Protein AF-A0A8C3SC02-F1 (afdb_monomer)

Nearest PDB structures (foldseek):
  8ugl-assembly1_4N  TM=9.338E-01  e=2.453E-09  Sus scrofa
  8ugn-assembly1_8N  TM=9.266E-01  e=7.425E-09  Sus scrofa
  8ugj-assembly1_8N  TM=9.264E-01  e=1.848E-08  Sus scrofa
  8ugn-assembly1_4N  TM=9.287E-01  e=2.398E-08  Sus scrofa

Mean predicted aligned error: 14.41 Å

Structure (mmCIF, N/CA/C/O backbone):
data_AF-A0A8C3SC02-F1
#
_entry.id   AF-A0A8C3SC02-F1
#
loop_
_atom_site.group_PDB
_atom_site.id
_atom_site.type_symbol
_atom_site.label_atom_id
_atom_site.label_alt_id
_atom_site.label_comp_id
_atom_site.label_asym_id
_atom_site.label_entity_id
_atom_site.label_seq_id
_atom_site.pdbx_PDB_ins_code
_atom_site.Cartn_x
_atom_site.Cartn_y
_atom_site.Cartn_z
_atom_site.occupancy
_atom_site.B_iso_or_equiv
_atom_site.auth_seq_id
_atom_site.auth_comp_id
_atom_site.auth_asym_id
_atom_site.auth_atom_id
_atom_site.pdbx_PDB_model_num
ATOM 1 N N . MET A 1 1 ? 3.272 67.624 43.717 1.00 41.53 1 MET A N 1
ATOM 2 C CA . MET A 1 1 ? 3.805 66.325 43.245 1.00 41.53 1 MET A CA 1
ATOM 3 C C . MET A 1 1 ? 3.550 65.350 44.377 1.00 41.53 1 MET A C 1
ATOM 5 O O . MET A 1 1 ? 4.089 65.586 45.439 1.00 41.53 1 MET A O 1
ATOM 9 N N . THR A 1 2 ? 2.586 64.436 44.319 1.00 47.12 2 THR A N 1
ATOM 10 C CA . THR A 1 2 ? 2.769 63.099 43.735 1.00 47.12 2 THR A CA 1
ATOM 11 C C . THR A 1 2 ? 1.425 62.356 43.729 1.00 47.12 2 THR A C 1
ATOM 13 O O . THR A 1 2 ? 0.940 61.996 44.789 1.00 47.12 2 THR A O 1
ATOM 16 N N . LEU A 1 3 ? 0.826 62.065 42.573 1.00 46.38 3 LEU A N 1
ATOM 17 C CA . LEU A 1 3 ? -0.193 61.009 42.461 1.00 46.38 3 LEU A CA 1
ATOM 18 C C . LEU A 1 3 ? -0.201 60.490 41.022 1.00 46.38 3 LEU A C 1
ATOM 20 O O . LEU A 1 3 ? -0.636 61.183 40.109 1.00 46.38 3 LEU A O 1
ATOM 24 N N . GLY A 1 4 ? 0.294 59.273 40.815 1.00 50.88 4 GLY A N 1
ATOM 25 C CA . GLY A 1 4 ? 0.255 58.629 39.506 1.00 50.88 4 GLY A CA 1
ATOM 26 C C . GLY A 1 4 ? 0.935 57.273 39.516 1.00 50.88 4 GLY A C 1
ATOM 27 O O . GLY A 1 4 ? 1.984 57.144 38.910 1.00 50.88 4 GLY A O 1
ATOM 28 N N . LEU A 1 5 ? 0.386 56.286 40.237 1.00 54.84 5 LEU A N 1
ATOM 29 C CA . LEU A 1 5 ? 0.910 54.908 40.249 1.00 54.84 5 LEU A CA 1
ATOM 30 C C . LEU A 1 5 ? -0.124 53.892 40.794 1.00 54.84 5 LEU A C 1
ATOM 32 O O . LEU A 1 5 ? 0.157 53.180 41.748 1.00 54.84 5 LEU A O 1
ATOM 36 N N . THR A 1 6 ? -1.345 53.799 40.245 1.00 53.38 6 THR A N 1
ATOM 37 C CA . THR A 1 6 ? -2.284 52.716 40.659 1.00 53.38 6 THR A CA 1
ATOM 38 C C . THR A 1 6 ? -3.184 52.122 39.565 1.00 53.38 6 THR A C 1
ATOM 40 O O . THR A 1 6 ? -3.912 51.171 39.847 1.00 53.38 6 THR A O 1
ATOM 43 N N . ALA A 1 7 ? -3.125 52.583 38.311 1.00 55.16 7 ALA A N 1
ATOM 44 C CA . ALA A 1 7 ? -4.042 52.101 37.265 1.00 55.16 7 ALA A CA 1
ATOM 45 C C . ALA A 1 7 ? -3.537 50.887 36.447 1.00 55.16 7 ALA A C 1
ATOM 47 O O . ALA A 1 7 ? -4.335 50.247 35.774 1.00 55.16 7 ALA A O 1
ATOM 48 N N . GLY A 1 8 ? -2.244 50.536 36.511 1.00 56.56 8 GLY A N 1
ATOM 49 C CA . GLY A 1 8 ? -1.636 49.536 35.608 1.00 56.56 8 GLY A CA 1
ATOM 50 C C . GLY A 1 8 ? -1.527 48.091 36.125 1.00 56.56 8 GLY A C 1
ATOM 51 O O . GLY A 1 8 ? -1.331 47.180 35.333 1.00 56.56 8 GLY A O 1
ATOM 52 N N . TYR A 1 9 ? -1.663 47.841 37.432 1.00 52.75 9 TYR A N 1
ATOM 53 C CA . TYR A 1 9 ? -1.353 46.521 38.024 1.00 52.75 9 TYR A CA 1
ATOM 54 C C . TYR A 1 9 ? -2.537 45.537 38.078 1.00 52.75 9 TYR A C 1
ATOM 56 O O . TYR A 1 9 ? -2.354 44.331 38.261 1.00 52.75 9 TYR A O 1
ATOM 64 N N . ARG A 1 10 ? -3.773 46.037 37.955 1.00 57.81 10 ARG A N 1
ATOM 65 C CA . ARG A 1 10 ? -4.986 45.221 38.140 1.00 57.81 10 ARG A CA 1
ATOM 66 C C . ARG A 1 10 ? -5.355 44.400 36.898 1.00 57.81 10 ARG A C 1
ATOM 68 O O . ARG A 1 10 ? -5.973 43.352 37.038 1.00 57.81 10 ARG A O 1
ATOM 75 N N . ASP A 1 11 ? -4.943 44.839 35.711 1.00 62.50 11 ASP A N 1
ATOM 76 C CA . ASP A 1 11 ? -5.281 44.170 34.448 1.00 62.50 11 ASP A CA 1
ATOM 77 C C . ASP A 1 11 ? -4.322 43.006 34.135 1.00 62.50 11 ASP A C 1
ATOM 79 O O . ASP A 1 11 ? -4.746 41.918 33.757 1.00 62.50 11 ASP A O 1
ATOM 83 N N . GLU A 1 12 ? -3.024 43.144 34.423 1.00 64.56 12 GLU A N 1
ATOM 84 C CA . GLU A 1 12 ? -2.048 42.081 34.137 1.00 64.56 12 GLU A CA 1
ATOM 85 C C . GLU A 1 12 ? -2.304 40.787 34.917 1.00 64.56 12 GLU A C 1
ATOM 87 O O . GLU A 1 12 ? -2.098 39.691 34.395 1.00 64.56 12 GLU A O 1
ATOM 92 N N . THR A 1 13 ? -2.776 40.880 36.161 1.00 70.56 13 THR A N 1
ATOM 93 C CA . THR A 1 13 ? -3.111 39.697 36.972 1.00 70.56 13 THR A CA 1
ATOM 94 C C . THR A 1 13 ? -4.362 38.987 36.454 1.00 70.56 13 THR A C 1
ATOM 96 O O . THR A 1 13 ? -4.405 37.754 36.433 1.00 70.56 13 THR A O 1
ATOM 99 N N . PHE A 1 14 ? -5.341 39.744 35.955 1.00 75.88 14 PHE A N 1
ATOM 100 C CA . PHE A 1 14 ? -6.562 39.227 35.343 1.00 75.88 14 PHE A CA 1
ATOM 101 C C . PHE A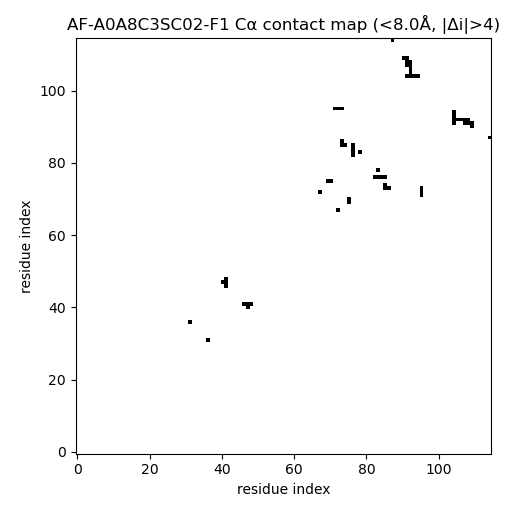 1 14 ? -6.295 38.604 33.969 1.00 75.88 14 PHE A C 1
ATOM 103 O O . PHE A 1 14 ? -6.733 37.484 33.699 1.00 75.88 14 PHE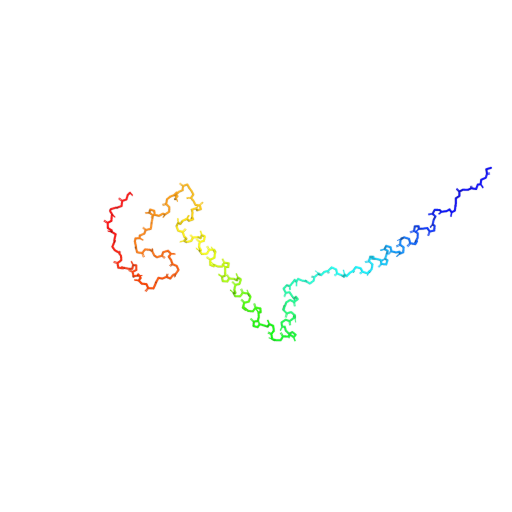 A O 1
ATOM 110 N N . LEU A 1 15 ? -5.495 39.267 33.132 1.00 73.50 15 LEU A N 1
ATOM 111 C CA . LEU A 1 15 ? -5.041 38.742 31.848 1.00 73.50 15 LEU A CA 1
ATOM 112 C C . LEU A 1 15 ? -4.152 37.509 32.033 1.00 73.50 15 LEU A C 1
ATOM 114 O O . LEU A 1 15 ? -4.357 36.512 31.345 1.00 73.50 15 LEU A O 1
ATOM 118 N N . ARG A 1 16 ? -3.239 37.499 33.013 1.00 78.69 16 ARG A N 1
ATOM 119 C CA . ARG A 1 16 ? -2.453 36.302 33.363 1.00 78.69 16 ARG A CA 1
ATOM 120 C C . ARG A 1 16 ? -3.330 35.166 33.871 1.00 78.69 16 ARG A C 1
ATOM 122 O O . ARG A 1 16 ? -3.070 34.022 33.516 1.00 78.69 16 ARG A O 1
ATOM 129 N N . GLY A 1 17 ? -4.352 35.451 34.678 1.00 79.38 17 GLY A N 1
ATOM 130 C CA . GLY A 1 17 ? -5.324 34.452 35.128 1.00 79.38 17 GLY A CA 1
ATOM 131 C C . GLY A 1 17 ? -6.087 33.847 33.953 1.00 79.38 17 GLY A C 1
ATOM 132 O O . GLY A 1 17 ? -6.148 32.628 33.810 1.00 79.38 17 GLY A O 1
ATOM 133 N N . ARG A 1 18 ? -6.563 34.699 33.043 1.00 80.81 18 ARG A N 1
ATOM 134 C CA . ARG A 1 18 ? -7.258 34.297 31.822 1.00 80.81 18 ARG A CA 1
ATOM 135 C C . ARG A 1 18 ? -6.358 33.459 30.910 1.00 80.81 18 ARG A C 1
ATOM 137 O O . ARG A 1 18 ? -6.766 32.386 30.488 1.00 80.81 18 ARG A O 1
ATOM 144 N N . VAL A 1 19 ? -5.123 33.888 30.650 1.00 77.12 19 VAL A N 1
ATOM 145 C CA . VAL A 1 19 ? -4.144 33.132 29.844 1.00 77.12 19 VAL A CA 1
ATOM 146 C C . VAL A 1 19 ? -3.829 31.778 30.480 1.00 77.12 19 VAL A C 1
ATOM 148 O O . VAL A 1 19 ? -3.744 30.784 29.765 1.00 77.12 19 VAL A O 1
ATOM 151 N N . ARG A 1 20 ? -3.723 31.705 31.811 1.00 78.94 20 ARG A N 1
ATOM 152 C CA . ARG A 1 20 ? -3.499 30.444 32.532 1.00 78.94 20 ARG A CA 1
ATOM 153 C C . ARG A 1 20 ? -4.687 29.488 32.388 1.00 78.94 20 ARG A C 1
ATOM 155 O O . ARG A 1 20 ? -4.472 28.311 32.124 1.00 78.94 20 ARG A O 1
ATOM 162 N N . VAL A 1 21 ? -5.916 30.006 32.472 1.00 79.69 21 VAL A N 1
ATOM 163 C CA . VAL A 1 21 ? -7.157 29.243 32.242 1.00 79.69 21 VAL A CA 1
ATOM 164 C C . VAL A 1 21 ? -7.244 28.753 30.792 1.00 79.69 21 VAL A C 1
ATOM 166 O O . VAL A 1 21 ? -7.519 27.576 30.559 1.00 79.69 21 VAL A O 1
ATOM 169 N N . TRP A 1 22 ? -6.926 29.607 29.814 1.00 71.31 22 TRP A N 1
ATOM 170 C CA . TRP A 1 22 ? -6.864 29.213 28.400 1.00 71.31 22 TRP A CA 1
ATOM 171 C C . TRP A 1 22 ? -5.765 28.182 28.124 1.00 71.31 22 TRP A C 1
ATOM 173 O O . TRP A 1 22 ? -5.946 27.300 27.290 1.00 71.31 22 TRP A O 1
ATOM 183 N N . GLN A 1 23 ? -4.632 28.252 28.827 1.00 75.12 23 GLN A N 1
ATOM 184 C CA . GLN A 1 23 ? -3.554 27.271 28.704 1.00 75.12 23 GLN A CA 1
ATOM 185 C C . GLN A 1 23 ? -3.918 25.916 29.320 1.00 75.12 23 GLN A C 1
ATOM 187 O O . GLN A 1 23 ? -3.584 24.902 28.715 1.00 75.12 23 GLN A O 1
ATOM 192 N N . SER A 1 24 ? -4.636 25.878 30.448 1.00 73.75 24 SER A N 1
ATOM 193 C CA . SER A 1 24 ? -5.143 24.629 31.045 1.00 73.75 24 SER A CA 1
ATOM 194 C C . SER A 1 24 ? -6.327 24.014 30.294 1.00 73.75 24 SER A C 1
ATOM 196 O O . SER A 1 24 ? -6.567 22.820 30.417 1.00 73.75 24 SER A O 1
ATOM 198 N N . ALA A 1 25 ? -7.061 24.814 29.515 1.00 77.81 25 ALA A N 1
ATOM 199 C CA . ALA A 1 25 ? -8.175 24.350 28.690 1.00 77.81 25 ALA A CA 1
ATOM 200 C C . ALA A 1 25 ? -7.738 23.862 27.298 1.00 77.81 25 ALA A C 1
ATOM 202 O O . ALA A 1 25 ? -8.580 23.422 26.513 1.00 77.81 25 ALA A O 1
ATOM 203 N N . ARG A 1 26 ? -6.438 23.928 26.962 1.00 74.50 26 ARG A N 1
ATOM 204 C CA . ARG A 1 26 ? -5.953 23.321 25.722 1.00 74.50 26 ARG A CA 1
ATOM 205 C C . ARG A 1 26 ? -6.082 21.802 25.846 1.00 74.50 26 ARG A C 1
ATOM 207 O O . ARG A 1 26 ? -5.531 21.242 26.795 1.00 74.50 26 ARG A O 1
ATOM 214 N N . PRO A 1 27 ? -6.785 21.128 24.915 1.00 74.62 27 PRO A N 1
ATOM 215 C CA . PRO A 1 27 ? -6.828 19.676 24.923 1.00 74.62 27 PRO A CA 1
ATOM 216 C C . PRO A 1 27 ? -5.386 19.154 24.896 1.00 74.62 27 PRO A C 1
ATOM 218 O O . PRO A 1 27 ? -4.549 19.746 24.200 1.00 74.62 27 PRO A O 1
ATOM 221 N N . PRO A 1 28 ? -5.069 18.092 25.660 1.00 75.19 28 PRO A N 1
ATOM 222 C CA . PRO A 1 28 ? -3.745 17.498 25.611 1.00 75.19 28 PRO A CA 1
ATOM 223 C C . PRO A 1 28 ? -3.420 17.200 24.151 1.00 75.19 28 PRO A C 1
ATOM 225 O O . PRO A 1 28 ? -4.252 16.654 23.420 1.00 75.19 28 PRO A O 1
ATOM 228 N N . HIS A 1 29 ? -2.230 17.609 23.711 1.00 69.88 29 HIS A N 1
ATOM 229 C CA . HIS A 1 29 ? -1.757 17.284 22.373 1.00 69.88 29 HIS A CA 1
ATOM 230 C C . HIS A 1 29 ? -1.931 15.774 22.170 1.00 69.88 29 HIS A C 1
ATOM 232 O O . HIS A 1 29 ? -1.588 15.021 23.086 1.00 69.88 29 HIS A O 1
ATOM 238 N N . PRO A 1 30 ? -2.497 15.310 21.044 1.00 68.19 30 PRO A N 1
ATOM 239 C CA . PRO A 1 30 ? -2.676 13.886 20.814 1.00 68.19 30 PRO A CA 1
ATOM 240 C C . PRO A 1 30 ? -1.291 13.234 20.715 1.00 68.19 30 PRO A C 1
ATOM 242 O O . PRO A 1 30 ? -0.680 13.175 19.656 1.00 68.19 30 PRO A O 1
ATOM 245 N N . THR A 1 31 ? -0.773 12.769 21.850 1.00 74.06 31 THR A N 1
ATOM 246 C CA . THR A 1 31 ? 0.479 12.007 21.967 1.00 74.06 31 THR A CA 1
ATOM 247 C C . THR A 1 31 ? 0.281 10.550 21.549 1.00 74.06 31 THR A C 1
ATOM 249 O O . THR A 1 31 ? 1.239 9.801 21.371 1.00 74.06 31 THR A O 1
ATOM 252 N N . VAL A 1 32 ? -0.976 10.140 21.360 1.00 70.81 32 VAL A N 1
ATOM 253 C CA . VAL A 1 32 ? -1.3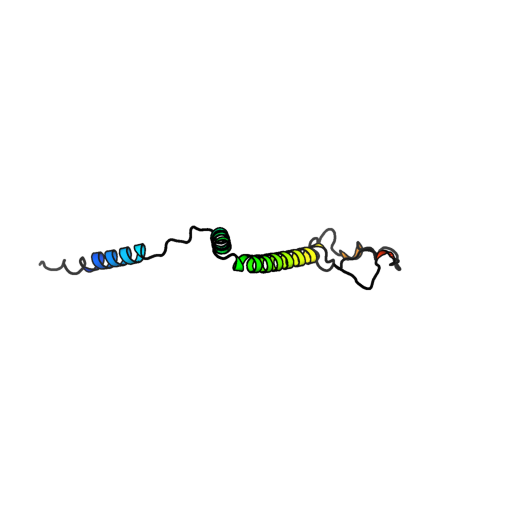71 8.856 20.789 1.00 70.81 32 VAL A CA 1
ATOM 254 C C . VAL A 1 32 ? -1.218 8.886 19.273 1.00 70.81 32 VAL A C 1
ATOM 256 O O . VAL A 1 32 ? -1.887 9.642 18.571 1.00 70.81 32 VAL A O 1
ATOM 259 N N . THR A 1 33 ? -0.347 8.020 18.758 1.00 83.50 33 THR A N 1
ATOM 260 C CA . THR A 1 33 ? -0.169 7.836 17.317 1.00 83.50 33 THR A CA 1
ATOM 261 C C . THR A 1 33 ? -1.492 7.415 16.666 1.00 83.50 33 THR A C 1
ATOM 263 O O . THR A 1 33 ? -2.207 6.562 17.197 1.00 83.50 33 THR A O 1
ATOM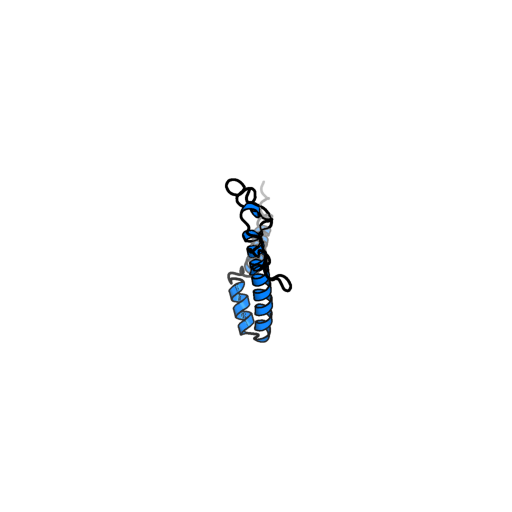 266 N N . MET A 1 34 ? -1.820 7.990 15.500 1.00 82.94 34 MET A N 1
ATOM 267 C CA . MET A 1 34 ? -3.077 7.722 14.774 1.00 82.94 34 MET A CA 1
ATOM 268 C C . MET A 1 34 ? -3.357 6.221 14.600 1.00 82.94 34 MET A C 1
ATOM 270 O O . MET A 1 34 ? -4.476 5.765 14.821 1.00 82.94 34 MET A O 1
ATOM 274 N N . PHE A 1 35 ? -2.322 5.422 14.333 1.00 84.19 35 PHE A N 1
ATOM 275 C CA . PHE A 1 35 ? -2.429 3.964 14.235 1.00 84.19 35 PHE A CA 1
ATOM 276 C C . PHE A 1 35 ? -2.914 3.289 15.526 1.00 84.19 35 PHE A C 1
ATOM 278 O O . PHE A 1 35 ? -3.737 2.376 15.475 1.00 84.19 35 PHE A O 1
ATOM 285 N N . ARG A 1 36 ? -2.459 3.743 16.701 1.00 86.38 36 ARG A N 1
ATOM 286 C CA . ARG A 1 36 ? -2.909 3.191 17.990 1.00 86.38 36 ARG A CA 1
ATOM 287 C C . ARG A 1 36 ? -4.377 3.507 18.256 1.00 86.38 36 ARG A C 1
ATOM 289 O O . ARG A 1 36 ? -5.084 2.660 18.803 1.00 86.38 36 ARG A O 1
ATOM 296 N N . LEU A 1 37 ? -4.842 4.689 17.848 1.00 87.44 37 LEU A N 1
ATOM 297 C CA . LEU A 1 37 ? -6.259 5.041 17.926 1.00 87.44 37 LEU A CA 1
ATOM 298 C C . LEU A 1 37 ? -7.094 4.126 17.034 1.00 87.44 37 LEU A C 1
ATOM 300 O O . LEU A 1 37 ? -8.055 3.541 17.523 1.00 87.44 37 LEU A O 1
ATOM 304 N N . MET A 1 38 ? -6.687 3.924 15.780 1.00 84.50 38 MET A N 1
ATOM 305 C CA . MET A 1 38 ? -7.395 3.038 14.850 1.00 84.50 38 MET A CA 1
ATOM 306 C C . MET A 1 38 ? -7.501 1.603 15.382 1.00 84.50 38 MET A C 1
ATOM 308 O O . MET A 1 38 ? -8.590 1.036 15.387 1.00 84.50 38 MET A O 1
ATOM 312 N N . ILE A 1 39 ? -6.409 1.042 15.916 1.00 87.19 39 ILE A N 1
ATOM 313 C CA . ILE A 1 39 ? -6.410 -0.309 16.506 1.00 87.19 39 ILE A CA 1
ATOM 314 C C . ILE A 1 39 ? -7.325 -0.375 17.739 1.00 87.19 39 ILE A C 1
ATOM 316 O O . ILE A 1 39 ? -8.084 -1.329 17.903 1.00 87.19 39 ILE A O 1
ATOM 320 N N . SER A 1 40 ? -7.292 0.643 18.603 1.00 87.19 40 SER A N 1
ATOM 321 C CA . SER A 1 40 ? -8.162 0.717 19.783 1.00 87.19 40 SER A CA 1
ATOM 322 C C . SER A 1 40 ? -9.645 0.793 19.400 1.00 87.19 40 SER A C 1
ATOM 324 O O . SER A 1 40 ? -10.468 0.101 19.998 1.00 87.19 40 SER A O 1
ATOM 326 N N . GLN A 1 41 ? -9.989 1.568 18.366 1.00 86.25 41 GLN A N 1
ATOM 327 C CA . GLN A 1 41 ? -11.359 1.657 17.852 1.00 86.25 41 GLN A CA 1
ATOM 328 C C . GLN A 1 41 ? -11.814 0.350 17.195 1.00 86.25 41 GLN A C 1
ATOM 330 O O . GLN A 1 41 ? -12.921 -0.108 17.466 1.00 86.25 41 GLN A O 1
ATOM 335 N N . ALA A 1 42 ? -10.950 -0.300 16.410 1.00 86.50 42 ALA A N 1
ATOM 336 C CA . ALA A 1 42 ? -11.254 -1.582 15.773 1.00 86.50 42 ALA A CA 1
ATOM 337 C C . ALA A 1 42 ? -11.522 -2.704 16.795 1.00 86.50 42 ALA A C 1
ATOM 339 O O . ALA A 1 42 ? -12.392 -3.541 16.576 1.00 86.50 42 ALA A O 1
ATOM 340 N N . LYS A 1 43 ? -10.823 -2.701 17.942 1.00 86.00 43 LYS A N 1
ATOM 341 C CA . LYS A 1 43 ? -11.076 -3.654 19.040 1.00 86.00 43 LYS A CA 1
ATOM 342 C C . LYS A 1 43 ? -12.375 -3.366 19.799 1.00 86.00 43 LYS A C 1
ATOM 344 O O . LYS A 1 43 ? -12.994 -4.300 20.294 1.00 86.00 43 LYS A O 1
ATOM 349 N N . LYS A 1 44 ? -12.772 -2.094 19.917 1.00 91.06 44 LYS A N 1
ATOM 350 C CA . LYS A 1 44 ? -14.023 -1.684 20.582 1.00 91.06 44 LYS A CA 1
ATOM 351 C C . LYS A 1 44 ? -15.257 -1.927 19.712 1.00 91.06 44 LYS A C 1
ATOM 353 O O . LYS A 1 44 ? -16.317 -2.245 20.241 1.00 91.06 44 LYS A O 1
ATOM 358 N N . HIS A 1 45 ? -15.112 -1.797 18.396 1.00 90.31 45 HIS A N 1
ATOM 359 C CA . HIS A 1 45 ? -16.194 -1.943 17.427 1.00 90.31 45 HIS A CA 1
ATOM 360 C C . HIS A 1 45 ? -15.771 -2.919 16.314 1.00 90.31 45 HIS A C 1
ATOM 362 O O . HIS A 1 45 ? -15.191 -2.491 15.313 1.00 90.31 45 HIS A O 1
ATOM 368 N N . PRO A 1 46 ? -16.063 -4.228 16.449 1.00 87.25 46 PRO A N 1
ATOM 369 C CA . PRO A 1 46 ? -15.600 -5.243 15.498 1.00 87.25 46 PRO A CA 1
ATOM 370 C C . PRO A 1 46 ? -16.174 -5.066 14.083 1.00 87.25 46 PRO A C 1
ATOM 372 O O . PRO A 1 46 ? -15.577 -5.524 13.113 1.00 87.25 46 PRO A O 1
ATOM 375 N N . SER A 1 47 ? -17.285 -4.339 13.935 1.00 88.94 47 SER A N 1
ATOM 376 C CA . SER A 1 47 ? -17.861 -3.965 12.637 1.00 88.94 47 SER A CA 1
ATOM 377 C C . SER A 1 47 ? -16.961 -3.048 11.795 1.00 88.94 47 SER A C 1
ATOM 379 O O . SER A 1 47 ? -17.121 -3.003 10.578 1.00 88.94 47 SER A O 1
ATOM 381 N N . LEU A 1 48 ? -15.995 -2.344 12.402 1.00 87.12 48 LEU A N 1
ATOM 382 C CA . LEU A 1 48 ? -15.060 -1.459 11.690 1.00 87.12 48 LEU A CA 1
ATOM 383 C C . LEU A 1 48 ? -13.871 -2.207 11.064 1.00 87.12 48 LEU A C 1
ATOM 385 O O . LEU A 1 48 ? -13.196 -1.668 10.190 1.00 87.12 48 LEU A O 1
ATOM 389 N N . ILE A 1 49 ? -13.607 -3.445 11.487 1.00 87.62 49 ILE A N 1
ATOM 390 C CA . ILE A 1 49 ? -12.499 -4.268 10.983 1.00 87.62 49 ILE A CA 1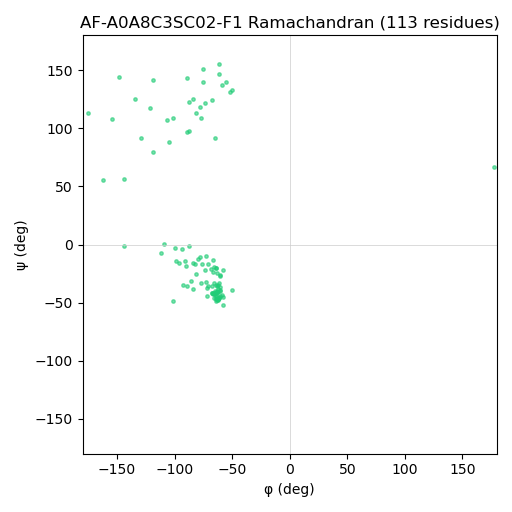
ATOM 391 C C . ILE A 1 49 ? -12.581 -4.490 9.460 1.00 87.62 49 ILE A C 1
ATOM 393 O O . ILE A 1 49 ? -11.598 -4.178 8.783 1.00 87.62 49 ILE A O 1
ATOM 397 N N . PRO A 1 50 ? -13.708 -4.960 8.879 1.00 92.44 50 PRO A N 1
ATOM 398 C CA . PRO A 1 50 ? -13.800 -5.152 7.429 1.00 92.44 50 PRO A CA 1
ATOM 399 C C . PRO A 1 50 ? -13.593 -3.847 6.652 1.00 92.44 50 PRO A C 1
ATOM 401 O O . PRO A 1 50 ? -12.933 -3.850 5.616 1.00 92.44 50 PRO A O 1
ATOM 404 N N . LEU A 1 51 ? -14.077 -2.717 7.176 1.00 90.31 51 LEU A N 1
ATOM 405 C CA . LEU A 1 51 ? -13.895 -1.408 6.552 1.00 90.31 51 LEU A CA 1
ATOM 406 C C . LEU A 1 51 ? -12.409 -1.026 6.455 1.00 90.31 51 LEU A C 1
ATOM 408 O O . LEU A 1 51 ? -11.941 -0.636 5.386 1.00 90.31 51 LEU A O 1
ATOM 412 N N . PHE A 1 52 ? -11.645 -1.184 7.541 1.00 89.38 52 PHE A N 1
ATOM 413 C CA . PHE A 1 52 ? -10.208 -0.899 7.521 1.00 89.38 52 PHE A CA 1
ATOM 414 C C . PHE A 1 52 ? -9.428 -1.842 6.606 1.00 89.38 52 PHE A C 1
ATOM 416 O O . PHE A 1 52 ? -8.464 -1.404 5.979 1.00 89.38 52 PHE A O 1
ATOM 423 N N . ILE A 1 53 ? -9.854 -3.102 6.485 1.00 93.00 53 ILE A N 1
ATOM 424 C CA . ILE A 1 53 ? -9.240 -4.058 5.559 1.00 93.00 53 ILE A CA 1
ATOM 425 C C . ILE A 1 53 ? -9.434 -3.596 4.115 1.00 93.00 53 ILE A C 1
ATOM 427 O O . ILE A 1 53 ? -8.453 -3.524 3.386 1.00 93.00 53 ILE A O 1
ATOM 431 N N . PHE A 1 54 ? -10.648 -3.225 3.698 1.00 95.19 54 PHE A N 1
ATOM 432 C CA . PHE A 1 54 ? -10.879 -2.768 2.322 1.00 95.19 54 PHE A CA 1
ATOM 433 C C . PHE A 1 54 ? -10.159 -1.459 2.004 1.00 95.19 54 PHE A C 1
ATOM 435 O O . PHE A 1 54 ? -9.584 -1.327 0.927 1.00 95.19 54 PHE A O 1
ATOM 442 N N . ILE A 1 55 ? -10.134 -0.510 2.941 1.00 93.69 55 ILE A N 1
ATOM 443 C CA . ILE A 1 55 ? -9.412 0.756 2.758 1.00 93.69 55 ILE A CA 1
ATOM 444 C C . ILE A 1 55 ? -7.900 0.505 2.677 1.00 93.69 55 ILE A C 1
ATOM 446 O O . ILE A 1 55 ? -7.233 1.019 1.780 1.00 93.69 55 ILE A O 1
ATOM 450 N N . GLY A 1 56 ? -7.355 -0.312 3.582 1.00 93.50 56 GLY A N 1
ATOM 451 C CA . GLY A 1 56 ? -5.936 -0.661 3.600 1.00 93.50 56 GLY A CA 1
ATOM 452 C C . GLY A 1 56 ? -5.516 -1.475 2.375 1.00 93.50 56 GLY A C 1
ATOM 453 O O . GLY A 1 56 ? -4.486 -1.186 1.767 1.00 93.50 56 GLY A O 1
ATOM 454 N N . ALA A 1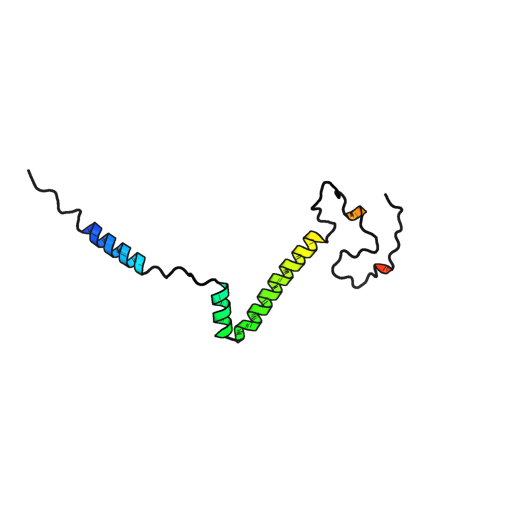 57 ? -6.328 -2.447 1.961 1.00 95.94 57 ALA A N 1
ATOM 455 C CA . ALA A 1 57 ? -6.093 -3.256 0.768 1.00 95.94 57 ALA A CA 1
ATOM 456 C C . ALA A 1 57 ? -6.224 -2.423 -0.514 1.00 95.94 57 ALA A C 1
ATOM 458 O O . ALA A 1 57 ? -5.383 -2.536 -1.398 1.00 95.94 57 ALA A O 1
ATOM 459 N N . GLY A 1 58 ? -7.219 -1.537 -0.601 1.00 96.44 58 GLY A N 1
ATOM 460 C CA . GLY A 1 58 ? -7.390 -0.634 -1.738 1.00 96.44 58 GLY A CA 1
ATOM 461 C C . GLY A 1 58 ? -6.233 0.357 -1.867 1.00 96.44 58 GLY A C 1
ATOM 462 O O . GLY A 1 58 ? -5.656 0.497 -2.943 1.00 96.44 58 GLY A O 1
ATOM 463 N N . GLY A 1 59 ? -5.838 0.993 -0.759 1.00 96.75 59 GLY A N 1
ATOM 464 C CA . GLY A 1 59 ? -4.713 1.929 -0.735 1.00 96.75 59 GLY A CA 1
ATOM 465 C C . GLY A 1 59 ? -3.377 1.262 -1.059 1.00 96.75 59 GLY A C 1
ATOM 466 O O . GLY A 1 59 ? -2.622 1.760 -1.894 1.00 96.75 59 GLY A O 1
ATOM 467 N N . SER A 1 60 ? -3.096 0.107 -0.449 1.00 96.06 60 SER A N 1
ATOM 468 C CA . SER A 1 60 ? -1.871 -0.648 -0.741 1.00 96.06 60 SER A CA 1
ATOM 469 C C . SER A 1 60 ? -1.868 -1.204 -2.167 1.00 96.06 60 SER A C 1
ATOM 471 O O . SER A 1 60 ? -0.864 -1.065 -2.858 1.00 96.06 60 SER A O 1
ATOM 473 N N . GLY A 1 61 ? -2.990 -1.736 -2.658 1.00 96.06 61 GLY A N 1
ATOM 474 C CA . GLY A 1 61 ? -3.136 -2.208 -4.036 1.00 96.06 61 GLY A CA 1
ATOM 475 C C . GLY A 1 61 ? -2.919 -1.103 -5.072 1.00 96.06 61 GLY A C 1
ATOM 476 O O . GLY A 1 61 ? -2.181 -1.305 -6.036 1.00 96.06 61 GLY A O 1
ATOM 477 N N . ALA A 1 62 ? -3.486 0.087 -4.851 1.00 95.50 62 ALA A N 1
ATOM 478 C CA . ALA A 1 62 ? -3.273 1.241 -5.723 1.00 95.50 62 ALA A CA 1
ATOM 479 C C . ALA A 1 62 ? -1.801 1.679 -5.742 1.00 95.50 62 ALA A C 1
ATOM 481 O O . ALA A 1 62 ? -1.223 1.866 -6.814 1.00 95.50 62 ALA A O 1
ATOM 482 N N . ALA A 1 63 ? -1.173 1.784 -4.567 1.00 96.25 63 ALA A N 1
ATOM 483 C CA . ALA A 1 63 ? 0.238 2.145 -4.457 1.00 96.25 63 ALA A CA 1
ATOM 484 C C . ALA A 1 63 ? 1.148 1.117 -5.150 1.00 96.25 63 ALA A C 1
ATOM 486 O O . ALA A 1 63 ? 2.032 1.494 -5.920 1.00 96.25 63 ALA A O 1
ATOM 487 N N . LEU A 1 64 ? 0.897 -0.178 -4.935 1.00 95.00 64 LEU A N 1
ATOM 488 C CA . LEU A 1 64 ? 1.640 -1.263 -5.576 1.00 95.00 64 LEU A CA 1
ATOM 489 C C . LEU A 1 64 ? 1.476 -1.246 -7.098 1.00 95.00 64 LEU A C 1
ATOM 491 O O . LEU A 1 64 ? 2.455 -1.440 -7.817 1.00 95.00 64 LEU A O 1
ATOM 495 N N . TYR A 1 65 ? 0.270 -0.980 -7.604 1.00 91.44 65 TYR A N 1
ATOM 496 C CA . TYR A 1 65 ? 0.032 -0.917 -9.043 1.00 91.44 65 TYR A CA 1
ATOM 497 C C . TYR A 1 65 ? 0.764 0.261 -9.694 1.00 91.44 65 TYR A C 1
ATOM 499 O O . TYR A 1 65 ? 1.407 0.086 -10.729 1.00 91.44 65 TYR A O 1
ATOM 507 N N . ILE A 1 66 ? 0.749 1.437 -9.062 1.00 91.88 66 ILE A N 1
ATOM 508 C CA . ILE A 1 66 ? 1.509 2.602 -9.536 1.00 91.88 66 ILE A CA 1
ATOM 509 C C . ILE A 1 66 ? 3.010 2.309 -9.513 1.00 91.88 66 ILE A C 1
ATOM 511 O O . ILE A 1 66 ? 3.690 2.551 -10.507 1.00 91.88 66 ILE A O 1
ATOM 515 N N . MET A 1 67 ? 3.526 1.743 -8.420 1.00 92.50 67 M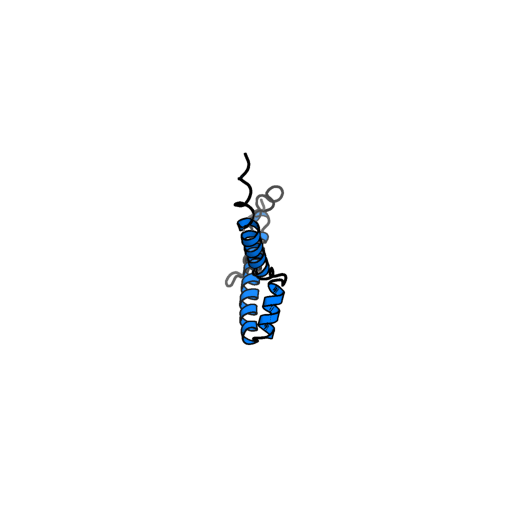ET A N 1
ATOM 516 C CA . MET A 1 67 ? 4.938 1.367 -8.309 1.00 92.50 67 MET A CA 1
ATOM 517 C C . MET A 1 67 ? 5.337 0.374 -9.409 1.00 92.50 67 MET A C 1
ATOM 519 O O . MET A 1 67 ? 6.369 0.536 -10.060 1.00 92.50 67 MET A O 1
ATOM 523 N N . ARG A 1 68 ? 4.488 -0.623 -9.678 1.00 90.00 68 ARG A N 1
ATOM 524 C CA . ARG A 1 68 ? 4.684 -1.586 -10.765 1.00 90.00 68 ARG A CA 1
ATOM 525 C C . ARG A 1 68 ? 4.710 -0.901 -12.130 1.00 90.00 68 ARG A C 1
ATOM 527 O O . ARG A 1 68 ? 5.580 -1.210 -12.937 1.00 90.00 68 ARG A O 1
ATOM 534 N N . LEU A 1 69 ? 3.775 0.007 -12.407 1.00 87.88 69 LEU A N 1
ATOM 535 C CA . LEU A 1 69 ? 3.756 0.759 -13.664 1.00 87.88 69 LEU A CA 1
ATOM 536 C C . LEU A 1 69 ? 4.998 1.638 -13.814 1.00 87.88 69 LEU A C 1
ATOM 538 O O . LEU A 1 69 ? 5.577 1.678 -14.889 1.00 87.88 69 LEU A O 1
ATOM 542 N N . ALA A 1 70 ? 5.436 2.293 -12.743 1.00 88.12 70 ALA A N 1
ATOM 543 C CA . ALA A 1 70 ? 6.610 3.150 -12.769 1.00 88.12 70 ALA A CA 1
ATOM 544 C C . ALA A 1 70 ? 7.894 2.381 -13.117 1.00 88.12 70 ALA A C 1
ATOM 546 O O . ALA A 1 70 ? 8.734 2.916 -13.828 1.00 88.12 70 ALA A O 1
ATOM 547 N N . MET A 1 71 ? 8.062 1.148 -12.629 1.00 84.19 71 MET A N 1
ATOM 548 C CA . MET A 1 71 ? 9.308 0.387 -12.812 1.00 84.19 71 MET A CA 1
ATOM 549 C C . MET A 1 71 ? 9.311 -0.530 -14.039 1.00 84.19 71 MET A C 1
ATOM 551 O O . MET A 1 71 ? 10.362 -0.733 -14.636 1.00 84.19 71 MET A O 1
ATOM 555 N N . PHE A 1 72 ? 8.164 -1.115 -14.395 1.00 82.25 72 PHE A N 1
ATOM 556 C CA . PHE A 1 72 ? 8.079 -2.162 -15.424 1.00 82.25 72 PHE A CA 1
ATOM 557 C C . PHE A 1 72 ? 7.395 -1.706 -16.718 1.00 82.25 72 PHE A C 1
ATOM 559 O O . PHE A 1 72 ? 7.225 -2.516 -17.630 1.00 82.25 72 PHE A O 1
ATOM 566 N N . ASN A 1 73 ? 6.960 -0.445 -16.811 1.00 80.88 73 ASN A N 1
ATOM 567 C CA . ASN A 1 73 ? 6.460 0.105 -18.066 1.00 80.88 73 ASN A CA 1
ATOM 568 C C . ASN A 1 73 ? 7.631 0.686 -18.884 1.00 80.88 73 ASN A C 1
ATOM 570 O O . ASN A 1 73 ? 8.306 1.588 -18.385 1.00 80.88 73 ASN A O 1
ATOM 574 N N . PRO A 1 74 ? 7.867 0.225 -20.127 1.00 79.94 74 PRO A N 1
ATOM 575 C CA . PRO A 1 74 ? 8.929 0.763 -20.976 1.00 79.94 74 PRO A CA 1
ATOM 576 C C . PRO A 1 74 ? 8.719 2.216 -21.416 1.00 79.94 74 PRO A C 1
ATOM 578 O O . PRO A 1 74 ? 9.671 2.845 -21.865 1.00 79.94 74 PRO A O 1
ATOM 581 N N . ASP A 1 75 ? 7.520 2.777 -21.242 1.00 79.75 75 ASP A N 1
ATOM 582 C CA . ASP A 1 75 ? 7.260 4.202 -21.488 1.00 79.75 75 ASP A CA 1
ATOM 583 C C . ASP A 1 75 ? 7.919 5.113 -20.431 1.00 79.75 75 ASP A C 1
ATOM 585 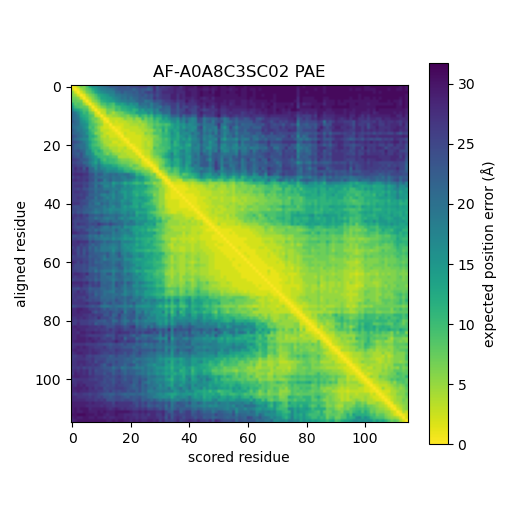O O . ASP A 1 75 ? 8.056 6.321 -20.631 1.00 79.75 75 ASP A O 1
ATOM 589 N N . VAL A 1 76 ? 8.326 4.550 -19.286 1.00 81.00 76 VAL A N 1
ATOM 590 C CA . VAL A 1 76 ? 8.931 5.291 -18.176 1.00 81.00 76 VAL A CA 1
ATOM 591 C C . VAL A 1 76 ? 10.429 5.000 -18.123 1.00 81.00 76 VAL A C 1
ATOM 593 O O . VAL A 1 76 ? 10.865 3.931 -17.704 1.00 81.00 76 VAL A O 1
ATOM 596 N N . CYS A 1 77 ? 11.241 5.980 -18.521 1.00 80.50 77 CYS A N 1
ATOM 597 C CA . CYS A 1 77 ? 12.698 5.866 -18.504 1.00 80.50 77 CYS A CA 1
ATOM 598 C C . CYS A 1 77 ? 13.306 6.601 -17.299 1.00 80.50 77 CYS A C 1
ATOM 600 O O . CYS A 1 77 ? 13.342 7.835 -17.256 1.00 80.50 77 CYS A O 1
ATOM 602 N N . TRP A 1 78 ? 13.811 5.834 -16.328 1.00 83.25 78 TRP A N 1
ATOM 603 C CA . TRP A 1 78 ? 14.574 6.359 -15.187 1.00 83.25 78 TRP A CA 1
ATOM 604 C C . TRP A 1 78 ? 16.066 6.523 -15.500 1.00 83.25 78 TRP A C 1
ATOM 606 O O . TRP A 1 78 ? 16.701 7.444 -14.988 1.00 83.25 78 TRP A O 1
ATOM 616 N N . ASP A 1 79 ? 16.623 5.666 -16.364 1.00 79.81 79 ASP A N 1
ATOM 617 C CA . ASP A 1 79 ? 18.033 5.704 -16.769 1.00 79.81 79 ASP A CA 1
ATOM 618 C C . ASP A 1 79 ? 18.196 6.274 -18.182 1.00 79.81 79 ASP A C 1
ATOM 620 O O . ASP A 1 79 ? 18.265 5.555 -19.178 1.00 79.81 79 ASP A O 1
ATOM 624 N N . LYS A 1 80 ? 18.321 7.600 -18.252 1.00 78.75 80 LYS A N 1
ATOM 625 C CA . LYS A 1 80 ? 18.540 8.327 -19.510 1.00 78.75 80 LYS A CA 1
ATOM 626 C C . LYS A 1 80 ? 19.948 8.168 -20.096 1.00 78.75 80 LYS A C 1
ATOM 628 O O . LYS A 1 80 ? 20.169 8.640 -21.205 1.00 78.75 80 LYS A O 1
ATOM 633 N N . LYS A 1 81 ? 20.915 7.589 -19.370 1.00 78.19 81 LYS A N 1
ATOM 634 C CA . LYS A 1 81 ? 22.324 7.540 -19.805 1.00 78.19 81 LYS A CA 1
ATOM 635 C C . LYS A 1 81 ? 22.717 6.187 -20.382 1.00 78.19 81 LYS A C 1
ATOM 637 O O . LYS A 1 81 ? 23.303 6.159 -21.456 1.00 78.19 81 LYS A O 1
ATOM 642 N N . ASN A 1 82 ? 22.402 5.0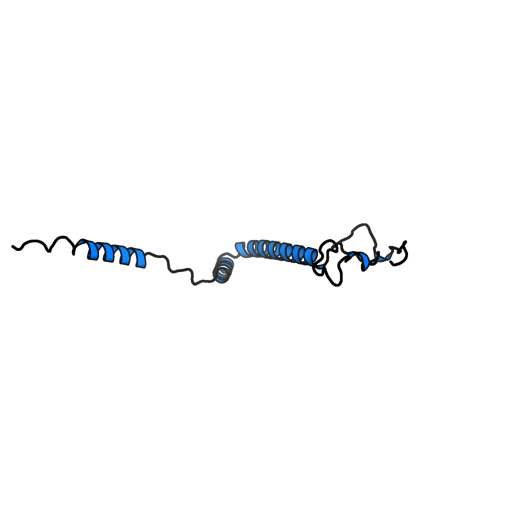86 -19.703 1.00 76.75 82 ASN A N 1
ATOM 643 C CA . ASN A 1 82 ? 22.816 3.750 -20.160 1.00 76.75 82 ASN A CA 1
ATOM 644 C C . ASN A 1 82 ? 21.703 2.998 -20.900 1.00 76.75 82 ASN A C 1
ATOM 646 O O . ASN A 1 82 ? 21.960 1.975 -21.537 1.00 76.75 82 ASN A O 1
ATOM 650 N N . ASN A 1 83 ? 20.458 3.471 -20.801 1.00 72.25 83 ASN A N 1
ATOM 651 C CA . ASN A 1 83 ? 19.309 2.855 -21.454 1.00 72.25 83 ASN A CA 1
ATOM 652 C C . ASN A 1 83 ? 18.285 3.900 -21.944 1.00 72.25 83 ASN A C 1
ATOM 654 O O . ASN A 1 83 ? 17.118 3.830 -21.555 1.00 72.25 83 ASN A O 1
ATOM 658 N N . PRO A 1 84 ? 18.705 4.872 -22.782 1.00 74.94 84 PRO A N 1
ATOM 659 C CA . PRO A 1 84 ? 17.836 5.963 -23.233 1.00 74.94 84 PRO A CA 1
ATOM 660 C C . PRO A 1 84 ? 16.607 5.469 -24.009 1.00 74.94 84 PRO A C 1
ATOM 662 O O . PRO A 1 84 ? 15.564 6.115 -23.962 1.00 74.94 84 PRO A O 1
ATOM 665 N N . GLU A 1 85 ? 16.718 4.308 -24.659 1.00 75.31 85 GLU A N 1
ATOM 666 C CA . GLU A 1 85 ? 15.661 3.670 -25.445 1.00 75.31 85 GLU A CA 1
ATOM 667 C C . GLU A 1 85 ? 15.304 2.296 -24.856 1.00 75.31 85 GLU A C 1
ATOM 669 O O . GLU A 1 85 ? 15.766 1.256 -25.337 1.00 75.31 85 GLU A O 1
ATOM 674 N N . PRO A 1 86 ? 14.503 2.256 -23.777 1.00 71.81 86 PRO A N 1
ATOM 675 C CA . PRO A 1 86 ? 14.191 1.018 -23.065 1.00 71.81 86 PRO A CA 1
ATOM 676 C C . PRO A 1 86 ? 13.493 -0.039 -23.931 1.00 71.81 86 PRO A C 1
ATOM 678 O O . PRO A 1 86 ? 13.645 -1.232 -23.672 1.00 71.81 86 PRO A O 1
ATOM 681 N N . TRP A 1 87 ? 12.784 0.376 -24.983 1.00 74.56 87 TRP A N 1
ATOM 682 C CA . TRP A 1 87 ? 12.111 -0.516 -25.929 1.00 74.56 87 TRP A CA 1
ATOM 683 C C . TRP A 1 87 ? 13.065 -1.362 -26.784 1.00 74.56 87 TRP A C 1
ATOM 685 O O . TRP A 1 87 ? 12.664 -2.440 -27.212 1.00 74.56 87 TRP A O 1
ATOM 695 N N . ASN A 1 88 ? 14.324 -0.952 -26.986 1.00 73.81 88 ASN A N 1
ATOM 696 C CA . ASN A 1 88 ? 15.276 -1.722 -27.804 1.00 73.81 88 ASN A CA 1
ATOM 697 C C . ASN A 1 88 ? 15.682 -3.055 -27.157 1.00 73.81 88 ASN A C 1
ATOM 699 O O . ASN A 1 88 ? 16.124 -3.967 -27.849 1.00 73.81 88 ASN A O 1
ATOM 703 N N . LYS A 1 89 ? 15.526 -3.186 -25.834 1.00 72.62 89 LYS A N 1
ATOM 704 C CA . LYS A 1 89 ? 15.878 -4.405 -25.087 1.00 72.62 89 LYS A CA 1
ATOM 705 C C . LYS A 1 89 ? 14.709 -5.371 -24.897 1.00 72.62 89 LYS A C 1
ATOM 707 O O . LYS A 1 89 ? 14.913 -6.437 -24.325 1.00 72.62 89 LYS A O 1
ATOM 712 N N . LEU A 1 90 ? 13.504 -5.011 -25.336 1.00 74.38 90 LEU A N 1
ATOM 713 C CA . LEU A 1 90 ? 12.319 -5.847 -25.161 1.00 74.38 90 LEU A CA 1
ATOM 714 C C . LEU A 1 90 ? 12.229 -6.885 -26.276 1.00 74.38 90 LEU A C 1
ATOM 716 O O . LEU A 1 90 ? 12.203 -6.545 -27.462 1.00 74.38 90 LEU A O 1
ATOM 720 N N . ALA A 1 91 ? 12.127 -8.156 -25.901 1.00 74.38 91 ALA A N 1
ATOM 721 C CA . ALA A 1 91 ? 11.785 -9.197 -26.853 1.00 74.38 91 ALA A CA 1
ATOM 722 C C . ALA A 1 91 ? 10.279 -9.134 -27.184 1.00 74.38 91 ALA A C 1
ATOM 724 O O . ALA A 1 91 ? 9.470 -8.771 -26.331 1.00 74.38 91 ALA A O 1
ATOM 725 N N . PRO A 1 92 ? 9.845 -9.550 -28.389 1.00 74.69 92 PRO A N 1
ATOM 726 C CA . PRO A 1 92 ? 8.418 -9.671 -28.720 1.00 74.69 92 PRO A CA 1
ATOM 727 C C . PRO A 1 92 ? 7.644 -10.608 -27.784 1.00 74.69 92 PRO A C 1
ATOM 729 O O . PRO A 1 92 ? 6.424 -10.511 -27.674 1.00 74.69 92 PRO A O 1
ATOM 732 N N . THR A 1 93 ? 8.358 -11.510 -27.112 1.00 79.94 93 THR A N 1
ATOM 733 C CA . THR A 1 93 ? 7.836 -12.434 -26.104 1.00 79.94 93 THR A CA 1
ATOM 734 C C . THR A 1 93 ? 7.641 -11.790 -24.732 1.00 79.94 93 THR A C 1
ATOM 736 O O . THR A 1 93 ? 7.003 -12.388 -23.867 1.00 79.94 93 THR A O 1
ATOM 739 N N . ASP A 1 94 ? 8.172 -10.587 -24.504 1.00 80.00 94 ASP A N 1
ATOM 740 C CA . ASP A 1 94 ? 8.102 -9.931 -23.204 1.00 80.00 94 ASP A CA 1
ATOM 741 C C . ASP A 1 94 ? 6.754 -9.238 -23.019 1.00 80.00 94 ASP A C 1
ATOM 743 O O . ASP A 1 94 ? 6.408 -8.242 -23.663 1.00 80.00 94 ASP A O 1
ATOM 747 N N . GLN A 1 95 ? 5.975 -9.755 -22.072 1.00 81.44 95 GLN A N 1
ATOM 748 C CA . GLN A 1 95 ? 4.709 -9.157 -21.692 1.00 81.44 95 GLN A CA 1
ATOM 749 C C . GLN A 1 95 ? 4.920 -8.088 -20.612 1.00 81.44 95 GLN A C 1
ATOM 751 O O . GLN A 1 95 ? 4.940 -8.372 -19.416 1.00 81.44 95 GLN A O 1
ATOM 756 N N . TYR A 1 96 ? 4.974 -6.820 -21.017 1.00 79.69 96 TYR A N 1
ATOM 757 C CA . TYR A 1 96 ? 4.995 -5.700 -20.065 1.00 79.69 96 TYR A CA 1
ATOM 758 C C . TYR A 1 96 ? 3.613 -5.413 -19.436 1.00 79.69 96 TYR A C 1
ATOM 760 O O . TYR A 1 96 ? 3.503 -4.745 -18.402 1.00 79.69 96 TYR A O 1
ATOM 768 N N . LYS A 1 97 ? 2.518 -5.919 -20.020 1.00 81.31 97 LYS A N 1
ATOM 769 C CA . LYS A 1 97 ? 1.156 -5.787 -19.471 1.00 81.31 97 LYS A CA 1
ATOM 770 C C . LYS A 1 97 ? 0.961 -6.734 -18.289 1.00 81.31 97 LYS A C 1
ATOM 772 O O . LYS A 1 97 ? 1.405 -7.874 -18.322 1.00 81.31 97 LYS A O 1
ATOM 777 N N . PHE A 1 98 ? 0.280 -6.273 -17.240 1.00 81.88 98 PHE A N 1
ATOM 778 C CA . PHE A 1 98 ? 0.055 -7.096 -16.044 1.00 81.88 98 PHE A CA 1
ATOM 779 C C . PHE A 1 98 ? -0.754 -8.361 -16.359 1.00 81.88 98 PHE A C 1
ATOM 781 O O . PHE A 1 98 ? -0.514 -9.414 -15.781 1.00 81.88 98 PHE A O 1
ATOM 788 N N . TYR A 1 99 ? -1.669 -8.261 -17.321 1.00 83.44 99 TYR A N 1
ATOM 789 C CA . TYR A 1 99 ? -2.475 -9.374 -17.786 1.00 83.44 99 TYR A CA 1
ATOM 790 C C . TYR A 1 99 ? -2.797 -9.203 -19.271 1.00 83.44 99 TYR A C 1
ATOM 792 O O . TYR A 1 99 ? -3.002 -8.080 -19.744 1.00 83.44 99 TYR A O 1
ATOM 800 N N . SER A 1 100 ? -2.836 -10.311 -20.004 1.00 83.44 100 SER A N 1
ATOM 801 C CA . SER A 1 100 ? -3.270 -10.354 -21.394 1.00 83.44 100 SER A CA 1
ATOM 802 C C . SER A 1 100 ? -4.219 -11.540 -21.568 1.00 83.44 100 SER A C 1
ATOM 804 O O . SER A 1 100 ? -3.918 -12.659 -21.167 1.00 83.44 100 SER A O 1
ATOM 806 N N . VAL A 1 101 ? -5.418 -11.276 -22.088 1.00 83.00 101 VAL A N 1
ATOM 807 C CA . VAL A 1 101 ? -6.465 -12.306 -22.233 1.00 83.00 101 VAL A CA 1
ATOM 808 C C . VAL A 1 101 ? -6.348 -13.016 -23.581 1.00 83.00 101 VAL A C 1
ATOM 810 O O . VAL A 1 101 ? -6.586 -14.213 -23.685 1.00 83.00 101 VAL A O 1
ATOM 813 N N . ASN A 1 102 ? -5.965 -12.274 -24.621 1.00 83.88 102 ASN A N 1
ATOM 814 C CA . ASN A 1 102 ? -6.111 -12.715 -26.008 1.00 83.88 102 ASN A CA 1
ATOM 815 C C . ASN A 1 102 ? -4.774 -12.989 -26.710 1.00 83.88 102 ASN A C 1
ATOM 817 O O . ASN A 1 102 ? -4.784 -13.445 -27.849 1.00 83.88 102 ASN A O 1
ATOM 821 N N . VAL A 1 103 ? -3.634 -12.675 -26.084 1.00 83.94 103 VAL A N 1
ATOM 822 C CA . VAL A 1 103 ? -2.318 -12.733 -26.736 1.00 83.94 103 VAL A CA 1
ATOM 823 C C . VAL A 1 103 ? -1.413 -13.689 -25.983 1.00 83.94 103 VAL A C 1
ATOM 825 O O . VAL A 1 103 ? -1.061 -13.450 -24.834 1.00 83.94 103 VAL A O 1
ATOM 828 N N . ASP A 1 104 ? -1.001 -14.754 -26.659 1.00 83.56 104 ASP A N 1
ATOM 829 C CA . ASP A 1 104 ? 0.023 -15.656 -26.152 1.00 83.56 104 ASP A CA 1
ATOM 830 C C . ASP A 1 104 ? 1.401 -15.165 -26.602 1.00 83.56 104 ASP A C 1
ATOM 832 O O . ASP A 1 104 ? 1.846 -15.422 -27.724 1.00 83.56 104 ASP A O 1
ATOM 836 N N . TYR A 1 105 ? 2.067 -14.430 -25.714 1.00 81.31 105 TYR A N 1
ATOM 837 C CA . TYR A 1 105 ? 3.369 -13.837 -25.996 1.00 81.31 105 TYR A CA 1
ATOM 838 C C . TYR A 1 105 ? 4.454 -14.886 -26.262 1.00 81.31 105 TYR A C 1
ATOM 840 O O . TYR A 1 105 ? 5.387 -14.610 -27.009 1.00 81.31 105 TYR A O 1
ATOM 848 N N . SER A 1 106 ? 4.303 -16.117 -25.758 1.00 80.94 106 SER A N 1
ATOM 849 C CA . SER A 1 106 ? 5.268 -17.200 -26.001 1.00 80.94 106 SER A CA 1
ATOM 850 C C . SER A 1 106 ? 5.336 -17.638 -27.470 1.00 80.94 106 SER A C 1
ATOM 852 O O . SER A 1 106 ? 6.324 -18.231 -27.901 1.00 80.94 106 SER A O 1
ATOM 854 N N . LYS A 1 107 ? 4.298 -17.327 -28.255 1.00 83.50 107 LYS A N 1
ATOM 855 C CA . LYS A 1 107 ? 4.181 -17.694 -29.673 1.00 83.50 107 LYS A CA 1
ATOM 856 C C . LYS A 1 107 ? 4.539 -16.551 -30.624 1.00 83.50 107 LYS A C 1
ATOM 858 O O . LYS A 1 107 ? 4.523 -16.752 -31.840 1.00 83.50 107 LYS A O 1
ATOM 863 N N . LEU A 1 108 ? 4.847 -15.360 -30.103 1.00 82.62 108 LEU A N 1
ATOM 864 C CA . LEU A 1 108 ? 5.205 -14.206 -30.923 1.00 82.62 108 LEU A CA 1
ATOM 865 C C . LEU A 1 108 ? 6.617 -14.374 -31.489 1.00 82.62 108 LEU A C 1
ATOM 867 O O . LEU A 1 108 ? 7.593 -14.514 -30.755 1.00 82.62 108 LEU A O 1
ATOM 871 N N . LYS A 1 109 ? 6.722 -14.346 -32.821 1.00 77.69 109 LYS A N 1
ATOM 872 C CA . LYS A 1 109 ? 8.006 -14.377 -33.527 1.00 77.69 109 LYS A CA 1
ATOM 873 C C . LYS A 1 109 ? 8.526 -12.962 -33.736 1.00 77.69 109 LYS A C 1
ATOM 875 O O . LYS A 1 109 ? 7.762 -12.041 -34.020 1.00 77.69 109 LYS A O 1
ATOM 880 N N . LYS A 1 110 ? 9.843 -12.807 -33.627 1.00 72.94 110 LYS A N 1
ATOM 881 C CA . LYS A 1 110 ? 10.534 -11.568 -33.973 1.00 72.94 110 LYS A CA 1
ATOM 882 C C . LYS A 1 110 ? 10.652 -11.469 -35.492 1.00 72.94 110 LYS A C 1
ATOM 884 O O . LYS A 1 110 ? 11.384 -12.237 -36.100 1.00 72.94 110 LYS A O 1
ATOM 889 N N . ASP A 1 111 ? 9.896 -10.548 -36.081 1.00 76.25 111 ASP A N 1
ATOM 890 C CA . ASP A 1 111 ? 9.822 -10.362 -37.538 1.00 76.25 111 ASP A CA 1
ATOM 891 C C . ASP A 1 111 ? 10.954 -9.474 -38.092 1.00 76.25 111 ASP A C 1
ATOM 893 O O . ASP A 1 111 ? 11.219 -9.462 -39.289 1.00 76.25 111 ASP A O 1
ATOM 897 N N . ARG A 1 112 ? 11.654 -8.724 -37.225 1.00 70.94 112 ARG A N 1
ATOM 898 C CA . ARG A 1 112 ? 12.717 -7.793 -37.631 1.00 70.94 112 ARG A CA 1
ATOM 899 C C . ARG A 1 112 ? 14.084 -8.151 -37.042 1.00 70.94 112 ARG A C 1
ATOM 901 O O . ARG A 1 112 ? 14.138 -8.540 -35.873 1.00 70.94 112 ARG A O 1
ATOM 908 N N . PRO A 1 113 ? 15.170 -7.992 -37.823 1.00 71.75 113 PRO A N 1
ATOM 909 C CA . PRO A 1 113 ? 16.533 -8.155 -37.327 1.00 71.75 113 PRO A CA 1
ATOM 910 C C . PRO A 1 113 ? 16.848 -7.143 -36.217 1.00 71.75 113 PRO A C 1
ATOM 912 O O . PRO A 1 113 ? 16.206 -6.095 -36.116 1.00 71.75 113 PRO A O 1
ATOM 915 N N . ASP A 1 114 ? 17.809 -7.498 -35.365 1.00 69.88 114 ASP A N 1
ATOM 916 C CA . ASP A 1 114 ? 18.328 -6.629 -34.308 1.00 69.88 114 ASP A CA 1
ATOM 917 C C . ASP A 1 114 ? 18.974 -5.357 -34.891 1.00 69.88 114 ASP A C 1
ATOM 919 O O . ASP A 1 114 ? 19.537 -5.397 -35.988 1.00 69.88 114 ASP A O 1
ATOM 923 N N . PHE A 1 115 ? 18.856 -4.243 -34.158 1.00 61.12 115 PHE A N 1
ATOM 924 C CA . PHE A 1 115 ? 19.461 -2.940 -34.470 1.00 61.12 115 PHE A CA 1
ATOM 925 C C . PHE A 1 115 ? 20.747 -2.719 -33.672 1.00 61.12 115 PHE A C 1
ATOM 927 O O . PHE A 1 115 ? 20.790 -3.162 -32.500 1.00 61.12 115 PHE A O 1
#

Sequence (115 aa):
MTLGLTAGYRDETFLRGRVRVWQSARPPHPTVTMFRLMISQAKKHPSLIPLFIFIGAGGSGAALYIMRLAMFNPDVCWDKKNNPEPWNKLAPTDQYKFYSVNVDYSKLKKDRPDF

Secondary structure (DSSP, 8-state):
-----SSSHHHHHHHHHHHHHHHHTSPPP--S-HHHHHHHHHHH-TTHHHHHHHHHHHHHHHHHHHHHHHHH-TT--S-TTT-S-GGGG--TT---SS--SS--GGG----S---

InterPro domains:
  IPR010530 NADH-ubiquinone reductase complex 1 MLRQ subunit [PF06522] (43-96)
  IPR010530 NADH-ubiquinone reductase complex 1 MLRQ subunit [PTHR14256] (32-114)

Radius of gyration: 33.09 Å; Cα contacts (8 Å, |Δi|>4): 32; chains: 1; bounding box: 41×84×81 Å

Solvent-accessible surface area (backbone atoms only — not comparable to full-atom values): 7423 Å² total; per-residue (Å²): 141,89,87,90,87,80,83,74,70,70,54,57,57,51,52,50,50,50,51,50,53,57,60,72,66,51,74,78,75,82,82,66,53,70,68,60,52,52,53,54,49,33,72,75,37,66,81,48,44,66,57,52,48,54,53,51,50,51,53,49,50,52,53,51,50,52,53,47,47,57,74,54,31,66,91,50,75,88,46,70,81,92,43,69,61,51,64,80,77,57,54,68,48,59,74,69,59,96,71,70,93,88,64,68,36,90,75,48,72,77,90,65,83,89,130

pLDDT: mean 79.07, std 11.56, range [41.53, 96.75]

Foldseek 3Di:
DDDDPDDPPPVVVVVVVVVVVVVVPPDPDCPDDPVNVVVVVCVVPVVCVVVCVCVVCVVVVVVVVVVLCCPLPQVHDPDCDPCVRVVLPDDQLDDSDPDDDPDRSVPDDDPDDRD

Organism: Chelydra serpentina (NCBI:txid8475)